Protein AF-A0A7S1NEH6-F1 (afdb_monomer)

Sequence (126 aa):
DVRLYMAVGVQPTPDLEASAAAFAGVLKELSGAFSLSSRQVSIFYDTAGYTKAFNRGNHLFFNLRFYHEAQRDRPRQEVLASWYMTMCHELAHNKWQGHDSGHERELQALAVHFMPRLQELLERDL

Solvent-accessible surface area (backbone atoms only — not comparable to full-atom values): 7069 Å² total; per-residue (Å²): 112,61,47,80,43,67,39,90,96,57,77,80,50,74,68,53,49,52,43,48,55,54,50,47,49,55,53,43,56,49,24,55,48,70,73,44,60,46,73,41,37,31,37,31,37,56,97,69,86,83,75,57,58,49,58,59,92,81,28,38,37,38,30,44,46,60,38,61,77,74,33,70,89,46,60,68,58,59,44,51,54,57,50,49,54,52,50,25,50,35,55,21,45,72,79,27,85,58,97,43,76,66,20,55,51,42,20,51,50,46,50,60,70,39,38,67,43,49,50,59,60,59,56,56,92,112

Radius of gyration: 14.33 Å; Cα contacts (8 Å, |Δi|>4): 150; chains: 1; bounding box: 33×36×31 Å

Secondary structure (DSSP, 8-state):
--EEEEPTTPPPPHHHHHHHHHHHHHHHHHHHHTT--GGGEEEEE-SSSS-SEEESSS-EEEEHHHHHHHTTTS-HHHHHHHHHHHHHHHHHTTT-SSSSHHHHHHHHHHHHHTHHHHHHHHHTT-

Foldseek 3Di:
DAAEAEDPPDDDDPLLVVLQVVVLVLVCLLCVLVVHDSQLEYEYEDPDDDDQWAEDPSRIYGYSCCCSPPNVPPPPLVNNVVVNLVVLLRNLCVPDVDPDPSSVVSSVVSCVVSVVSSVVVSPPPD

Structure (mmCIF, N/CA/C/O backbone):
data_AF-A0A7S1NEH6-F1
#
_entry.id   AF-A0A7S1NEH6-F1
#
loop_
_atom_site.group_PDB
_atom_site.id
_atom_site.type_symbol
_atom_site.label_atom_id
_atom_site.label_alt_id
_atom_site.label_comp_id
_atom_site.label_asym_id
_atom_site.label_entity_id
_atom_site.label_seq_id
_atom_site.pdbx_PDB_ins_code
_atom_site.Cartn_x
_atom_site.Cartn_y
_atom_site.Cartn_z
_atom_site.occupancy
_atom_site.B_iso_or_equiv
_atom_site.auth_seq_id
_atom_site.auth_comp_id
_atom_site.auth_asym_id
_atom_site.auth_atom_id
_atom_site.pdbx_PDB_model_num
ATOM 1 N N . ASP A 1 1 ? -14.012 6.103 -5.785 1.00 82.31 1 ASP A N 1
ATOM 2 C CA . ASP A 1 1 ? -13.842 5.798 -4.356 1.00 82.31 1 ASP A CA 1
ATOM 3 C C . ASP A 1 1 ? -13.267 4.418 -4.151 1.00 82.31 1 ASP A C 1
ATOM 5 O O . ASP A 1 1 ? -13.632 3.501 -4.883 1.00 82.31 1 ASP A O 1
ATOM 9 N N . VAL A 1 2 ? -12.353 4.315 -3.186 1.00 93.00 2 VAL A N 1
ATOM 10 C CA . VAL A 1 2 ? -11.759 3.056 -2.721 1.00 93.00 2 VAL A CA 1
ATOM 11 C C . VAL A 1 2 ? -12.828 2.325 -1.913 1.00 93.00 2 VAL A C 1
ATOM 13 O O . VAL A 1 2 ? -13.384 2.900 -0.980 1.00 93.00 2 VAL A O 1
ATOM 16 N N . ARG A 1 3 ? -13.157 1.088 -2.290 1.00 96.25 3 ARG A N 1
ATOM 17 C CA . ARG A 1 3 ? -14.186 0.292 -1.599 1.00 96.25 3 ARG A CA 1
ATOM 18 C C . ARG A 1 3 ? -13.598 -0.401 -0.373 1.00 96.25 3 ARG A C 1
ATOM 20 O O . ARG A 1 3 ? -12.455 -0.840 -0.441 1.00 96.25 3 ARG A O 1
ATOM 27 N N . LEU A 1 4 ? -14.387 -0.535 0.693 1.00 96.69 4 LEU A N 1
ATOM 28 C CA . LEU A 1 4 ? -14.054 -1.298 1.899 1.00 96.69 4 LEU A CA 1
ATOM 29 C C . LEU A 1 4 ? -14.887 -2.587 1.950 1.00 96.69 4 LEU A C 1
ATOM 31 O O . LEU A 1 4 ? -16.108 -2.534 1.819 1.00 96.69 4 LEU A O 1
ATOM 35 N N . TYR A 1 5 ? -14.230 -3.725 2.168 1.00 96.94 5 TYR A N 1
ATOM 36 C CA . TYR A 1 5 ? -14.858 -5.030 2.374 1.00 96.94 5 TYR A CA 1
ATOM 37 C C . TYR A 1 5 ? -14.533 -5.550 3.777 1.00 96.94 5 TYR A C 1
ATOM 39 O O . TYR A 1 5 ? -13.366 -5.700 4.124 1.00 96.94 5 TYR A O 1
ATOM 47 N N . MET A 1 6 ? -15.553 -5.842 4.579 1.00 96.62 6 MET A N 1
ATOM 48 C CA . MET A 1 6 ? -15.383 -6.372 5.935 1.00 96.62 6 MET A CA 1
ATOM 49 C C . MET A 1 6 ? -15.473 -7.898 5.943 1.00 96.62 6 MET A C 1
ATOM 51 O O . MET A 1 6 ? -16.246 -8.480 5.177 1.00 96.62 6 MET A O 1
ATOM 55 N N . ALA A 1 7 ? -14.727 -8.544 6.840 1.00 93.38 7 ALA A N 1
ATOM 56 C CA . ALA A 1 7 ? -14.941 -9.947 7.168 1.00 93.38 7 ALA A CA 1
ATOM 57 C C . ALA A 1 7 ? -16.396 -10.193 7.605 1.00 93.38 7 ALA A C 1
ATOM 59 O O . ALA A 1 7 ? -17.044 -9.341 8.220 1.00 93.38 7 ALA A O 1
ATOM 60 N N . VAL A 1 8 ? -16.919 -11.376 7.279 1.00 92.12 8 VAL A N 1
ATOM 61 C CA . VAL A 1 8 ? -18.315 -11.737 7.558 1.00 92.12 8 VAL A CA 1
ATOM 62 C C . VAL A 1 8 ? -18.596 -11.640 9.058 1.00 92.12 8 VAL A C 1
ATOM 64 O O . VAL A 1 8 ? -17.852 -12.176 9.874 1.00 92.12 8 VAL A O 1
ATOM 67 N N . GLY A 1 9 ? -19.685 -10.957 9.415 1.00 92.50 9 GLY A N 1
ATOM 68 C CA . GLY A 1 9 ? -20.102 -10.782 10.808 1.00 92.50 9 GLY A CA 1
ATOM 69 C C . GLY A 1 9 ? -19.317 -9.723 11.587 1.00 92.50 9 GLY A C 1
ATOM 70 O O . GLY A 1 9 ? -19.655 -9.465 12.739 1.00 92.50 9 GLY A O 1
ATOM 71 N N . VAL A 1 10 ? -18.320 -9.073 10.979 1.00 92.88 10 VAL A N 1
ATOM 72 C CA . VAL A 1 10 ? -17.565 -7.985 11.609 1.00 92.88 10 VAL A CA 1
ATOM 73 C C . VAL A 1 10 ? -18.185 -6.645 11.238 1.00 92.88 10 VAL A C 1
ATOM 75 O O . VAL A 1 10 ? -18.307 -6.30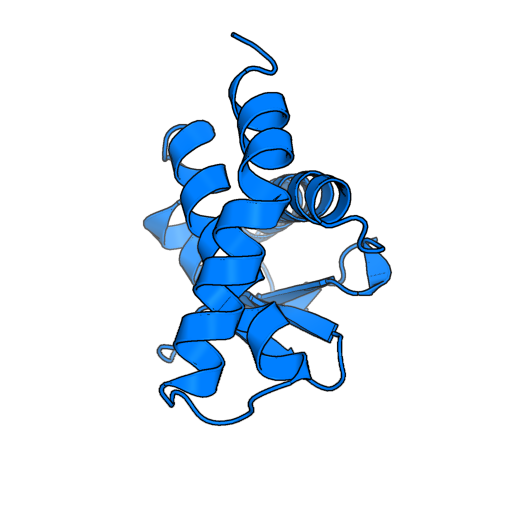6 10.062 1.00 92.88 10 VAL A O 1
ATOM 78 N N . GLN A 1 11 ? -18.545 -5.867 12.256 1.00 92.19 11 GLN A N 1
ATOM 79 C CA . GLN A 1 11 ? -18.924 -4.466 12.100 1.00 92.19 11 GLN A CA 1
ATOM 80 C C . GLN A 1 11 ? -17.719 -3.584 12.442 1.00 92.19 11 GLN A C 1
ATOM 82 O O . GLN A 1 11 ? -17.050 -3.853 13.445 1.00 92.19 11 GLN A O 1
ATOM 87 N N . PRO A 1 12 ? -17.402 -2.563 11.629 1.00 92.69 12 PRO A N 1
ATOM 88 C CA . PRO A 1 12 ? -16.288 -1.683 11.928 1.00 92.69 12 PRO A CA 1
ATOM 89 C C . PRO A 1 12 ? -16.617 -0.806 13.142 1.00 92.69 12 PRO A C 1
ATOM 91 O O . PRO A 1 12 ? -17.722 -0.289 13.286 1.00 92.69 12 PRO A O 1
ATOM 94 N N . THR A 1 13 ? -15.644 -0.649 14.035 1.00 96.00 13 THR A N 1
ATOM 95 C CA . THR A 1 13 ? -15.711 0.357 15.099 1.00 96.00 13 THR A CA 1
ATOM 96 C C . THR A 1 13 ? -15.406 1.741 14.513 1.00 96.00 13 THR A C 1
ATOM 98 O O . THR A 1 13 ? -14.740 1.816 13.478 1.00 96.00 13 THR A O 1
ATOM 101 N N . PRO A 1 14 ? -15.781 2.846 15.183 1.00 97.12 14 PRO A N 1
ATOM 102 C CA . PRO A 1 14 ? -15.440 4.192 14.709 1.00 97.12 14 PRO A CA 1
ATOM 103 C C . PRO A 1 14 ? -13.932 4.408 14.482 1.00 97.12 14 PRO A C 1
ATOM 105 O O . PRO A 1 14 ? -13.530 5.076 13.533 1.00 97.12 14 PRO A O 1
ATOM 108 N N . ASP A 1 15 ? -13.083 3.802 15.317 1.00 96.56 15 ASP A N 1
ATOM 109 C CA . ASP A 1 15 ? -11.620 3.854 15.172 1.00 96.56 15 ASP A CA 1
ATOM 110 C C . ASP A 1 15 ? -11.132 3.112 13.911 1.00 96.56 15 ASP A C 1
ATOM 112 O O . ASP A 1 15 ? -10.261 3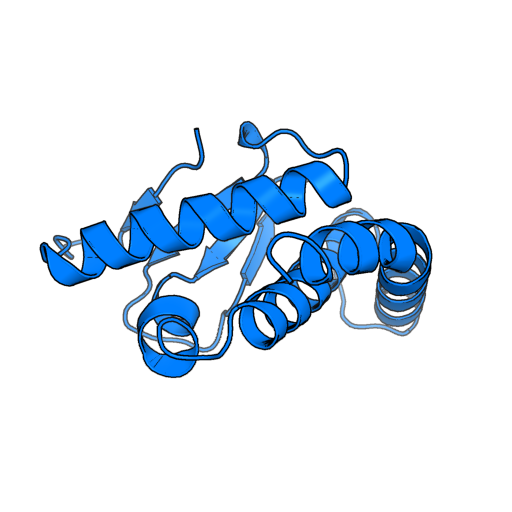.583 13.170 1.00 96.56 15 ASP A O 1
ATOM 116 N N . LEU A 1 16 ? -11.750 1.966 13.607 1.00 96.19 16 LEU A N 1
ATOM 117 C CA . LEU A 1 16 ? -11.456 1.214 12.393 1.00 96.19 16 LEU A CA 1
ATOM 118 C C . LEU A 1 16 ? -11.960 1.944 11.138 1.00 96.19 16 LEU A C 1
ATOM 120 O O . LEU A 1 16 ? -11.270 1.936 10.120 1.00 96.19 16 LEU A O 1
ATOM 124 N N . GLU A 1 17 ? -13.112 2.619 11.205 1.00 96.94 17 GLU A N 1
ATOM 125 C CA . GLU A 1 17 ? -13.6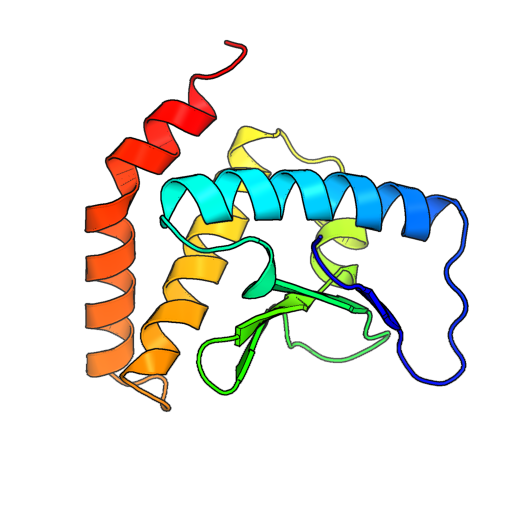24 3.471 10.121 1.00 96.94 17 GLU A CA 1
ATOM 126 C C . GLU A 1 17 ? -12.696 4.659 9.844 1.00 96.94 17 GLU A C 1
ATOM 128 O O . GLU A 1 17 ? -12.348 4.915 8.688 1.00 96.94 17 GLU A O 1
ATOM 133 N N . ALA A 1 18 ? -12.228 5.344 10.893 1.00 97.12 18 ALA A N 1
ATOM 134 C CA . ALA A 1 18 ? -11.252 6.424 10.768 1.00 97.12 18 ALA A CA 1
ATOM 135 C C . ALA A 1 18 ? -9.945 5.924 10.133 1.00 97.12 18 ALA A C 1
ATOM 137 O O . ALA A 1 18 ? -9.407 6.544 9.211 1.00 97.12 18 ALA A O 1
ATOM 138 N N . SER A 1 19 ? -9.480 4.747 10.557 1.00 97.75 19 SER A N 1
ATOM 139 C CA . SER A 1 19 ? -8.309 4.097 9.968 1.00 97.75 19 SER A CA 1
ATOM 140 C C . SER A 1 19 ? -8.523 3.730 8.500 1.00 97.75 19 SER A C 1
ATOM 142 O O . SER A 1 19 ? -7.621 3.926 7.687 1.00 97.75 19 SER A O 1
ATOM 144 N N . ALA A 1 20 ? -9.710 3.243 8.131 1.00 98.00 20 ALA A N 1
ATOM 145 C CA . ALA A 1 20 ? -10.050 2.938 6.745 1.00 98.00 20 ALA A CA 1
ATOM 146 C C . ALA A 1 20 ? -10.049 4.196 5.867 1.00 98.00 20 ALA A C 1
ATOM 148 O O . ALA A 1 20 ? -9.534 4.161 4.749 1.00 98.00 20 ALA A O 1
ATOM 149 N N . ALA A 1 21 ? -10.580 5.312 6.373 1.00 97.88 21 ALA A N 1
ATOM 150 C CA . ALA A 1 21 ? -10.583 6.588 5.667 1.00 97.88 21 ALA A CA 1
ATOM 151 C C . ALA A 1 21 ? -9.158 7.123 5.446 1.00 97.88 21 ALA A C 1
ATOM 153 O O . ALA A 1 21 ? -8.813 7.496 4.321 1.00 97.88 21 ALA A O 1
ATOM 154 N N . ALA A 1 22 ? -8.314 7.093 6.483 1.00 97.88 22 ALA A N 1
ATOM 155 C CA . ALA A 1 22 ? -6.908 7.483 6.381 1.00 97.88 22 ALA A CA 1
ATOM 156 C C . ALA A 1 22 ? -6.147 6.588 5.391 1.00 97.88 22 ALA A C 1
ATOM 158 O O . ALA A 1 22 ? -5.458 7.081 4.495 1.00 97.88 22 ALA A O 1
ATOM 159 N N . PHE A 1 23 ? -6.347 5.270 5.477 1.00 98.38 23 PHE A N 1
ATOM 160 C CA . PHE A 1 23 ? -5.693 4.327 4.577 1.00 98.38 23 PHE A CA 1
ATOM 161 C C . PHE A 1 23 ? -6.155 4.490 3.124 1.00 98.38 23 PHE A C 1
ATOM 163 O O . PHE A 1 23 ? -5.347 4.428 2.198 1.00 98.38 23 PHE A O 1
ATOM 170 N N . ALA A 1 24 ? -7.439 4.779 2.899 1.00 98.31 24 ALA A N 1
ATOM 171 C CA . ALA A 1 24 ? -7.948 5.109 1.573 1.00 98.31 24 ALA A CA 1
ATOM 172 C C . ALA A 1 24 ? -7.282 6.369 0.994 1.00 98.31 24 ALA A C 1
ATOM 174 O O . ALA A 1 24 ? -7.096 6.437 -0.220 1.00 98.31 24 ALA A O 1
ATOM 175 N N . GLY A 1 25 ? -6.907 7.343 1.832 1.00 97.25 25 GLY A N 1
ATOM 176 C CA . GLY A 1 25 ? -6.086 8.493 1.440 1.00 97.25 25 GLY A CA 1
ATOM 177 C C . GLY A 1 25 ? -4.719 8.063 0.903 1.00 97.25 25 GLY A C 1
ATOM 178 O O . GLY A 1 25 ? -4.407 8.338 -0.255 1.00 97.25 25 GLY A O 1
ATOM 179 N N . VAL A 1 26 ? -3.982 7.268 1.686 1.00 97.81 26 VAL A N 1
ATOM 180 C CA . VAL A 1 26 ? -2.673 6.707 1.296 1.00 97.81 26 VAL A CA 1
ATOM 181 C C . VAL A 1 26 ? -2.757 5.949 -0.032 1.00 97.81 26 VAL A C 1
ATOM 183 O O . VAL A 1 26 ? -1.965 6.181 -0.947 1.00 97.81 26 VAL A O 1
ATOM 186 N N . LEU A 1 27 ? -3.748 5.065 -0.182 1.00 98.38 27 LEU A N 1
ATOM 187 C CA . LEU A 1 27 ? -3.920 4.282 -1.408 1.00 98.38 27 LEU A CA 1
ATOM 188 C C . LEU A 1 27 ? -4.286 5.149 -2.617 1.00 98.38 27 LEU A C 1
ATOM 190 O O . LEU A 1 27 ? -3.889 4.812 -3.731 1.00 98.38 27 LEU A O 1
ATOM 194 N N . LYS A 1 28 ? -5.023 6.253 -2.436 1.00 97.69 28 LYS A N 1
ATOM 195 C CA . LYS A 1 28 ? -5.334 7.199 -3.521 1.00 97.69 28 LYS A CA 1
ATOM 196 C C . LYS A 1 28 ? -4.085 7.940 -3.992 1.00 97.69 28 LYS A C 1
ATOM 198 O O . LYS A 1 28 ? -3.891 8.050 -5.200 1.00 97.69 28 LYS A O 1
ATOM 203 N N . GLU A 1 29 ? -3.248 8.409 -3.068 1.00 96.81 29 GLU A N 1
ATOM 204 C CA . GLU A 1 29 ? -1.981 9.070 -3.402 1.00 96.81 29 GLU A CA 1
ATOM 205 C C . GLU A 1 29 ? -1.064 8.131 -4.189 1.00 96.81 29 GLU A C 1
ATOM 207 O O . GLU A 1 29 ? -0.619 8.473 -5.286 1.00 96.81 29 GLU A O 1
ATOM 212 N N . LEU A 1 30 ? -0.873 6.907 -3.685 1.00 97.75 30 LEU A N 1
ATOM 213 C CA . LEU A 1 30 ? -0.085 5.892 -4.377 1.00 97.75 30 LEU A CA 1
ATOM 214 C C . LEU A 1 30 ? -0.703 5.521 -5.729 1.00 97.75 30 LEU A C 1
ATOM 216 O O . LEU A 1 30 ? 0.007 5.501 -6.725 1.00 97.75 30 LEU A O 1
ATOM 220 N N . SER A 1 31 ? -2.022 5.319 -5.818 1.00 97.56 31 SER A N 1
ATOM 221 C CA . SER A 1 31 ? -2.681 5.050 -7.108 1.00 97.56 31 SER A CA 1
ATOM 222 C C . SER A 1 31 ? -2.366 6.134 -8.142 1.00 97.56 31 SER A C 1
ATOM 224 O O . SER A 1 31 ? -2.101 5.811 -9.296 1.00 97.56 31 SER A O 1
ATOM 226 N N . GLY A 1 32 ? -2.320 7.405 -7.725 1.00 96.69 32 GLY A N 1
ATOM 227 C CA . GLY A 1 32 ? -1.882 8.513 -8.573 1.00 96.69 32 GLY A CA 1
ATOM 228 C C . 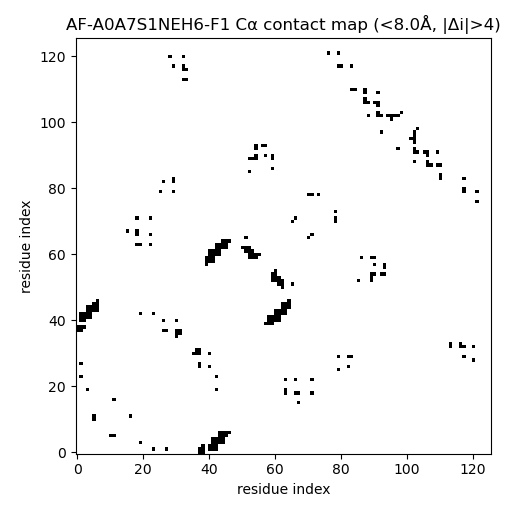GLY A 1 32 ? -0.443 8.356 -9.072 1.00 96.69 32 GLY A C 1
ATOM 229 O O . GLY A 1 32 ? -0.201 8.514 -10.267 1.00 96.69 32 GLY A O 1
ATOM 230 N N . ALA A 1 33 ? 0.495 7.975 -8.198 1.00 96.75 33 ALA A N 1
ATOM 231 C CA . ALA A 1 33 ? 1.889 7.715 -8.575 1.00 96.75 33 ALA A CA 1
ATOM 232 C C . ALA A 1 33 ? 2.028 6.583 -9.609 1.00 96.75 33 ALA A C 1
ATOM 234 O O . ALA A 1 33 ? 2.832 6.694 -10.533 1.00 96.75 33 ALA A O 1
ATOM 235 N N . PHE A 1 34 ? 1.204 5.536 -9.505 1.00 97.31 34 PHE A N 1
ATOM 236 C CA . PHE A 1 34 ? 1.177 4.413 -10.451 1.00 97.31 34 PHE A CA 1
ATOM 237 C C . PHE A 1 34 ? 0.283 4.650 -11.682 1.00 97.31 34 PHE A C 1
ATOM 239 O O . PHE A 1 34 ? 0.122 3.749 -12.503 1.00 97.31 34 PHE A O 1
ATOM 246 N N . SER A 1 35 ? -0.313 5.841 -11.834 1.00 94.94 35 SER A N 1
ATOM 247 C CA . SER A 1 35 ? -1.298 6.140 -12.891 1.00 94.94 35 SER A CA 1
ATOM 248 C C . SER A 1 35 ? -2.493 5.169 -12.920 1.00 94.94 35 SER A C 1
ATOM 250 O O . SER A 1 35 ? -3.077 4.903 -13.971 1.00 94.94 35 SER A O 1
ATOM 252 N N . LEU A 1 36 ? -2.871 4.637 -11.756 1.00 95.00 36 LEU A N 1
ATOM 253 C CA . LEU A 1 36 ? -4.023 3.760 -11.574 1.00 95.00 36 LEU A CA 1
ATOM 254 C C . LEU A 1 36 ? -5.273 4.569 -11.234 1.00 95.00 36 LEU A C 1
ATOM 256 O O . LEU A 1 36 ? -5.236 5.570 -10.515 1.00 95.00 36 LEU A O 1
ATOM 260 N N . SER A 1 37 ? -6.429 4.077 -11.675 1.00 93.44 37 SER A N 1
ATOM 261 C CA . SER A 1 37 ? -7.697 4.583 -11.161 1.00 93.44 37 SER A CA 1
ATOM 262 C C . SER A 1 37 ? -7.875 4.153 -9.706 1.00 93.44 37 SER A C 1
ATOM 264 O O . SER A 1 37 ? -7.724 2.977 -9.382 1.00 93.44 37 SER A O 1
ATOM 266 N N . SER A 1 38 ? -8.356 5.055 -8.842 1.00 86.88 38 SER A N 1
ATOM 267 C CA . SER A 1 38 ? -8.769 4.695 -7.471 1.00 86.88 38 SER A CA 1
ATOM 268 C C . SER A 1 38 ? -9.860 3.613 -7.417 1.00 86.88 38 SER A C 1
ATOM 270 O O . SER A 1 38 ? -10.120 3.049 -6.360 1.00 86.88 38 SER A O 1
ATOM 272 N N . ARG A 1 39 ? -10.518 3.317 -8.548 1.00 91.25 39 ARG A N 1
ATOM 273 C CA . ARG A 1 39 ? -11.490 2.223 -8.679 1.00 91.25 39 ARG A CA 1
ATOM 274 C C . ARG A 1 39 ? -10.841 0.845 -8.825 1.00 91.25 39 ARG A C 1
ATOM 276 O O . ARG A 1 39 ? -11.549 -0.134 -8.644 1.00 91.25 39 ARG A O 1
ATOM 283 N N . GLN A 1 40 ? -9.550 0.773 -9.150 1.00 95.62 40 GLN A N 1
ATOM 284 C CA . GLN A 1 40 ? -8.776 -0.472 -9.276 1.00 95.62 40 GLN A CA 1
ATOM 285 C C . GLN A 1 40 ? -8.141 -0.909 -7.953 1.00 95.62 40 GLN A C 1
ATOM 287 O O . GLN A 1 40 ? -7.447 -1.921 -7.903 1.00 95.62 40 GLN A O 1
ATOM 292 N N . VAL A 1 41 ? -8.353 -0.137 -6.889 1.00 97.88 41 VAL A N 1
ATOM 293 C CA . VAL A 1 41 ? -7.857 -0.432 -5.550 1.00 97.88 41 VAL A CA 1
ATOM 294 C C . VAL A 1 41 ? -9.023 -0.547 -4.579 1.00 97.88 41 VAL A C 1
ATOM 296 O O . VAL A 1 41 ? -10.056 0.124 -4.687 1.00 97.88 41 VAL A O 1
ATOM 299 N N . SER A 1 42 ? -8.897 -1.448 -3.622 1.00 98.44 42 SER A N 1
ATOM 300 C CA . SER A 1 42 ? -9.869 -1.643 -2.555 1.00 98.44 42 SER A CA 1
ATOM 301 C C . SER A 1 42 ? -9.176 -2.032 -1.264 1.00 98.44 42 SER A C 1
ATOM 303 O O . SER A 1 42 ? -8.061 -2.543 -1.258 1.00 98.44 42 SER A O 1
ATOM 305 N N . ILE A 1 43 ? -9.862 -1.776 -0.165 1.00 98.56 43 ILE A N 1
ATOM 306 C CA . ILE A 1 43 ? -9.464 -2.173 1.170 1.00 98.56 43 ILE A CA 1
ATOM 307 C C . ILE A 1 43 ? -10.309 -3.380 1.554 1.00 98.56 43 ILE A C 1
ATOM 309 O O . ILE A 1 43 ? -11.513 -3.409 1.301 1.00 98.56 43 ILE A O 1
ATOM 313 N N . PHE A 1 44 ? -9.693 -4.365 2.186 1.00 98.19 44 PHE A N 1
ATOM 314 C CA . PHE A 1 44 ? -10.421 -5.407 2.895 1.00 98.19 44 PHE A CA 1
ATOM 315 C C . PHE A 1 44 ? -9.952 -5.470 4.344 1.00 98.19 44 PHE A C 1
ATOM 317 O O . PHE A 1 44 ? -8.835 -5.067 4.651 1.00 98.19 44 PHE A O 1
ATOM 324 N N . TYR A 1 45 ? -10.796 -5.961 5.237 1.00 97.69 45 TYR A N 1
ATOM 325 C CA . TYR A 1 45 ? -10.435 -6.233 6.619 1.00 97.69 45 TYR A CA 1
ATOM 326 C C . TYR A 1 45 ? -10.666 -7.710 6.910 1.00 97.69 45 TYR A C 1
ATOM 328 O O . TYR A 1 45 ? -11.799 -8.185 6.848 1.00 97.69 45 TYR A O 1
ATOM 336 N N . ASP A 1 46 ? -9.584 -8.415 7.225 1.00 94.00 46 ASP A N 1
ATOM 337 C CA . ASP A 1 46 ? -9.608 -9.787 7.725 1.00 94.00 46 ASP A CA 1
ATOM 338 C C . ASP A 1 46 ? -9.105 -9.795 9.173 1.00 94.00 46 ASP A C 1
ATOM 340 O O . ASP A 1 46 ? -8.102 -9.150 9.490 1.00 94.00 46 ASP A O 1
ATOM 344 N N . THR A 1 47 ? -9.797 -10.524 10.046 1.00 91.25 47 THR A N 1
ATOM 345 C CA . THR A 1 47 ? -9.459 -10.656 11.468 1.00 91.25 47 THR A CA 1
ATOM 346 C C . THR A 1 47 ? -8.312 -11.633 11.714 1.00 91.25 47 THR A C 1
ATOM 348 O O . THR A 1 47 ? -7.743 -11.634 12.803 1.00 91.25 47 THR A O 1
ATOM 351 N N . ALA A 1 48 ? -7.947 -12.449 10.722 1.00 87.31 48 ALA A N 1
ATOM 352 C CA . ALA A 1 48 ? -6.882 -13.439 10.830 1.00 87.31 48 ALA A CA 1
ATOM 353 C C . ALA A 1 48 ? -5.986 -13.462 9.574 1.00 87.31 48 ALA A C 1
ATOM 355 O O . ALA A 1 48 ? -6.069 -12.595 8.704 1.00 87.31 48 ALA A O 1
ATOM 356 N N . GLY A 1 49 ? -5.045 -14.409 9.523 1.00 89.94 49 GLY A N 1
ATOM 357 C CA . GLY A 1 49 ? -4.216 -14.681 8.345 1.00 89.94 49 GLY A CA 1
ATOM 358 C C . GLY A 1 49 ? -2.979 -13.792 8.164 1.00 89.94 49 GLY A C 1
ATOM 359 O O . GLY A 1 49 ? -2.683 -12.893 8.953 1.00 89.94 49 GLY A O 1
ATOM 360 N N . TYR A 1 50 ? -2.236 -14.068 7.090 1.00 93.12 50 TYR A N 1
ATOM 361 C CA . TYR A 1 50 ? -0.969 -13.398 6.758 1.00 93.12 50 TYR A CA 1
ATOM 362 C C . TYR A 1 50 ? -1.049 -12.539 5.489 1.00 93.12 50 TYR A C 1
ATOM 364 O O . TYR A 1 50 ? -0.073 -11.892 5.114 1.00 93.12 50 TYR A O 1
ATOM 372 N N . THR A 1 51 ? -2.208 -12.507 4.829 1.00 96.75 51 THR A N 1
ATOM 373 C CA . THR A 1 51 ? -2.397 -11.785 3.569 1.00 96.75 51 THR A CA 1
ATOM 374 C C . THR A 1 51 ? -2.414 -10.278 3.813 1.00 96.75 51 THR A C 1
ATOM 376 O O . THR A 1 51 ? -3.412 -9.721 4.279 1.00 96.75 51 THR A O 1
ATOM 379 N N . LYS A 1 52 ? -1.303 -9.612 3.483 1.00 97.19 52 LYS A N 1
ATOM 380 C CA . LYS A 1 52 ? -1.172 -8.148 3.552 1.00 97.19 52 LYS A CA 1
ATOM 381 C C . LYS A 1 52 ? -1.898 -7.455 2.397 1.00 97.19 52 LYS A C 1
ATOM 383 O O . LYS A 1 52 ? -2.516 -6.410 2.595 1.00 97.19 52 LYS A O 1
ATOM 388 N N . ALA A 1 53 ? -1.826 -8.036 1.208 1.00 98.44 53 ALA A N 1
ATOM 389 C CA . ALA A 1 53 ? -2.508 -7.579 0.010 1.00 98.44 53 ALA A CA 1
ATOM 390 C C . ALA A 1 53 ? -2.656 -8.749 -0.973 1.00 98.44 53 ALA A C 1
ATOM 392 O O . ALA A 1 53 ? -2.097 -9.822 -0.743 1.00 98.44 53 ALA A O 1
ATOM 393 N N . PHE A 1 54 ? -3.464 -8.561 -2.012 1.00 98.25 54 PHE A N 1
ATOM 394 C CA . PHE A 1 54 ? -3.520 -9.465 -3.155 1.00 98.25 54 PHE A CA 1
ATOM 395 C C . PHE A 1 54 ? -4.012 -8.728 -4.407 1.00 98.25 54 PHE A C 1
ATOM 397 O O . PHE A 1 54 ? -4.731 -7.725 -4.321 1.00 98.25 54 PHE A O 1
ATOM 404 N N . ASN A 1 55 ? -3.703 -9.276 -5.577 1.00 98.12 55 ASN A N 1
ATOM 405 C CA . ASN A 1 55 ? -4.257 -8.858 -6.859 1.00 98.12 55 ASN A CA 1
ATOM 406 C C . ASN A 1 55 ? -5.208 -9.918 -7.419 1.00 98.12 55 ASN A C 1
ATOM 408 O O . ASN A 1 55 ? -4.877 -11.102 -7.492 1.00 98.12 55 ASN A O 1
ATOM 412 N N . ARG A 1 56 ? -6.393 -9.492 -7.860 1.00 96.62 56 ARG A N 1
ATOM 413 C CA . ARG A 1 56 ? -7.347 -10.349 -8.560 1.00 96.62 56 ARG A CA 1
ATOM 414 C C . ARG A 1 56 ? -7.886 -9.644 -9.797 1.00 96.62 56 ARG A C 1
ATOM 416 O O . ARG A 1 56 ? -8.733 -8.765 -9.693 1.00 96.62 56 ARG A O 1
ATOM 423 N N . GLY A 1 57 ? -7.441 -10.081 -10.974 1.00 93.31 57 GLY A N 1
ATOM 424 C CA . GLY A 1 57 ? -7.955 -9.582 -12.253 1.00 93.31 57 GLY A CA 1
ATOM 425 C C . GLY A 1 57 ? -7.649 -8.102 -12.495 1.00 93.31 57 GLY A C 1
ATOM 426 O O . GLY A 1 57 ? -8.543 -7.360 -12.892 1.00 93.31 57 GLY A O 1
ATOM 427 N N . ASN A 1 58 ? -6.404 -7.677 -12.250 1.00 92.38 58 ASN A N 1
ATOM 428 C CA . ASN A 1 58 ? -5.953 -6.280 -12.324 1.00 92.38 58 ASN A CA 1
ATOM 429 C C . ASN A 1 58 ? -6.637 -5.342 -11.308 1.00 92.38 58 ASN A C 1
ATOM 431 O O . ASN A 1 58 ? -6.693 -4.126 -11.519 1.00 92.38 58 ASN A O 1
ATOM 435 N N . HIS A 1 59 ? -7.160 -5.900 -10.214 1.00 97.31 59 HIS A N 1
ATOM 436 C CA . HIS A 1 59 ? -7.750 -5.160 -9.103 1.00 97.31 59 HIS A CA 1
ATOM 437 C C . HIS A 1 59 ? -7.003 -5.505 -7.819 1.00 97.31 59 HIS A C 1
ATOM 439 O O . HIS A 1 59 ? -6.901 -6.676 -7.450 1.00 97.31 59 HIS A O 1
ATOM 445 N N . LEU A 1 60 ? -6.482 -4.486 -7.143 1.00 98.50 60 LEU A N 1
ATOM 446 C CA . LEU A 1 60 ? -5.635 -4.640 -5.965 1.00 98.50 60 LEU A CA 1
ATOM 447 C C . LEU A 1 60 ? -6.463 -4.497 -4.691 1.00 98.50 60 LEU A C 1
ATOM 449 O O . LEU A 1 60 ? -7.291 -3.592 -4.561 1.00 98.50 60 LEU A O 1
ATOM 453 N N . PHE A 1 61 ? -6.208 -5.373 -3.733 1.00 98.62 61 PHE A N 1
ATOM 454 C CA . PHE A 1 61 ? -6.867 -5.395 -2.439 1.00 98.62 61 PHE A CA 1
ATOM 455 C C . PHE A 1 61 ? -5.814 -5.293 -1.342 1.00 98.62 61 PHE A C 1
ATOM 457 O O . PHE A 1 61 ? -4.878 -6.085 -1.314 1.00 98.62 61 PHE A O 1
ATOM 464 N N . PHE A 1 62 ? -5.976 -4.343 -0.425 1.00 98.62 62 PHE A N 1
ATOM 465 C CA . PHE A 1 62 ? -5.029 -4.094 0.662 1.00 98.62 62 PHE A CA 1
ATOM 466 C C . PHE A 1 62 ? -5.693 -4.304 2.019 1.00 98.62 62 PHE A C 1
ATOM 468 O O . PHE A 1 62 ? -6.812 -3.844 2.250 1.00 98.62 62 PHE A O 1
ATOM 475 N N . ASN A 1 63 ? -5.005 -4.999 2.920 1.00 98.44 63 ASN A N 1
ATOM 476 C CA . ASN A 1 63 ? -5.570 -5.377 4.205 1.00 98.44 63 ASN A CA 1
ATOM 477 C C . ASN A 1 63 ? -5.467 -4.230 5.219 1.00 98.44 63 ASN A C 1
ATOM 479 O O . ASN A 1 63 ? -4.371 -3.852 5.644 1.00 98.44 63 ASN A O 1
ATOM 483 N N . LEU A 1 64 ? -6.618 -3.720 5.655 1.00 98.44 64 LEU A N 1
ATOM 484 C CA . LEU A 1 64 ? -6.731 -2.666 6.656 1.00 98.44 64 LEU A CA 1
ATOM 485 C C . LEU A 1 64 ? -6.090 -3.059 7.985 1.00 98.44 64 LEU A C 1
ATOM 487 O O . LEU A 1 64 ? -5.546 -2.188 8.651 1.00 98.44 64 LEU A O 1
ATOM 491 N N . ARG A 1 65 ? -6.108 -4.343 8.366 1.00 97.62 65 ARG A N 1
ATOM 492 C CA . ARG A 1 65 ? -5.551 -4.793 9.648 1.00 97.62 65 ARG A CA 1
ATOM 493 C C . ARG A 1 65 ? -4.067 -4.449 9.773 1.00 97.62 65 ARG A C 1
ATOM 495 O O . ARG A 1 65 ? -3.651 -3.877 10.773 1.00 97.62 65 ARG A O 1
ATOM 502 N N . PHE A 1 66 ? -3.286 -4.694 8.721 1.00 97.88 66 PHE A N 1
ATOM 503 C CA . PHE A 1 66 ? -1.856 -4.371 8.704 1.00 97.88 66 PHE A CA 1
ATOM 504 C C . PHE A 1 66 ? -1.592 -2.865 8.759 1.00 97.88 66 PHE A C 1
ATOM 506 O O . PHE A 1 66 ? -0.600 -2.436 9.345 1.00 97.88 66 PHE A O 1
ATOM 513 N N . TYR A 1 67 ? -2.473 -2.055 8.167 1.00 98.19 67 TYR A N 1
ATOM 514 C CA . TYR A 1 67 ? -2.386 -0.608 8.316 1.00 98.19 67 TYR A CA 1
ATOM 515 C C . TYR A 1 67 ? -2.709 -0.191 9.755 1.00 98.19 67 TYR A C 1
ATOM 517 O O . TYR A 1 67 ? -1.895 0.443 10.421 1.00 98.19 67 TYR A O 1
ATOM 525 N N . HIS A 1 68 ? -3.877 -0.604 10.241 1.00 97.25 68 HIS A N 1
ATOM 526 C CA . HIS A 1 68 ? -4.448 -0.210 11.520 1.00 97.25 68 HIS A CA 1
ATOM 527 C C . HIS A 1 68 ? -3.595 -0.629 12.723 1.00 97.25 68 HIS A C 1
ATOM 529 O O . HIS A 1 68 ? -3.445 0.149 13.658 1.00 97.25 68 HIS A O 1
ATOM 535 N N . GLU A 1 69 ? -3.025 -1.832 12.708 1.00 95.25 69 GLU A N 1
ATOM 536 C CA . GLU A 1 69 ? -2.286 -2.370 13.856 1.00 95.25 69 GLU A CA 1
ATOM 537 C C . GLU A 1 69 ? -0.805 -1.970 13.857 1.00 95.25 69 GLU A C 1
ATOM 539 O O . GLU A 1 69 ? -0.204 -1.867 14.923 1.00 95.25 69 GLU A O 1
ATOM 544 N N . ALA A 1 70 ? -0.193 -1.762 12.682 1.00 92.12 70 ALA A N 1
ATOM 545 C CA . ALA A 1 70 ? 1.268 -1.668 12.576 1.00 92.12 70 ALA A CA 1
ATOM 546 C C . ALA A 1 70 ? 1.809 -0.424 11.853 1.00 92.12 70 ALA A C 1
ATOM 548 O O . ALA A 1 70 ? 3.008 -0.143 11.961 1.00 92.12 70 ALA A O 1
ATOM 549 N N . GLN A 1 71 ? 0.984 0.300 11.090 1.00 93.75 71 GLN A N 1
ATOM 550 C CA . GLN A 1 71 ? 1.454 1.397 10.230 1.00 93.75 71 GLN A CA 1
ATOM 551 C C . GLN A 1 71 ? 0.761 2.736 10.484 1.00 93.75 71 GLN A C 1
ATOM 553 O O . GLN A 1 71 ? 1.363 3.759 10.186 1.00 93.75 71 GLN A O 1
ATOM 558 N N . ARG A 1 72 ? -0.454 2.767 11.044 1.00 93.06 72 ARG A N 1
ATOM 559 C CA . ARG A 1 72 ? -1.244 4.005 11.181 1.00 93.06 72 ARG A CA 1
ATOM 560 C C . ARG A 1 72 ? -0.519 5.125 11.943 1.00 93.06 72 ARG A C 1
ATOM 562 O O . ARG A 1 72 ? -0.695 6.287 11.607 1.00 93.06 72 ARG A O 1
ATOM 569 N N . ASP A 1 73 ? 0.302 4.754 12.927 1.00 94.94 73 ASP A N 1
ATOM 570 C CA . ASP A 1 73 ? 1.014 5.675 13.825 1.00 94.94 73 ASP A CA 1
ATOM 571 C C . ASP A 1 73 ? 2.492 5.849 13.419 1.00 94.94 73 ASP A C 1
ATOM 573 O O . ASP A 1 73 ? 3.290 6.436 14.152 1.00 94.94 73 ASP A O 1
ATOM 577 N N . ARG A 1 74 ? 2.895 5.300 12.264 1.00 96.62 74 ARG A N 1
ATOM 578 C CA . ARG A 1 74 ? 4.252 5.445 11.723 1.00 96.62 74 ARG A CA 1
AT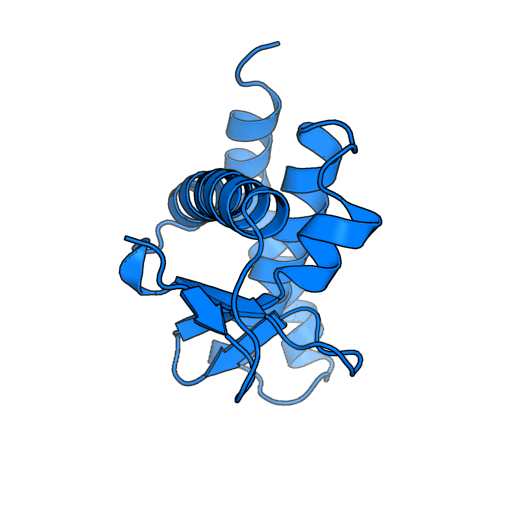OM 579 C C . ARG A 1 74 ? 4.393 6.769 10.965 1.00 96.62 74 ARG A C 1
ATOM 581 O O . ARG A 1 74 ? 3.396 7.304 10.479 1.00 96.62 74 ARG A O 1
ATOM 588 N N . PRO A 1 75 ? 5.624 7.290 10.802 1.00 96.06 75 PRO A N 1
ATOM 589 C CA . PRO A 1 75 ? 5.862 8.455 9.956 1.00 96.06 75 PRO A CA 1
ATOM 590 C C . PRO A 1 75 ? 5.289 8.256 8.547 1.00 96.06 75 PRO A C 1
ATOM 592 O O . PRO A 1 75 ? 5.464 7.193 7.948 1.00 96.06 75 PRO A O 1
ATOM 595 N N . ARG A 1 76 ? 4.641 9.290 7.994 1.00 94.56 76 ARG A N 1
ATOM 596 C CA . ARG A 1 76 ? 3.969 9.241 6.680 1.00 94.56 76 ARG A CA 1
ATOM 597 C C . ARG A 1 76 ? 4.868 8.663 5.583 1.00 94.56 76 ARG A C 1
ATOM 599 O O . ARG A 1 76 ? 4.408 7.860 4.774 1.00 94.56 76 ARG A O 1
ATOM 606 N N . GLN A 1 77 ? 6.146 9.038 5.570 1.00 95.88 77 GLN A N 1
ATOM 607 C CA . GLN A 1 77 ? 7.119 8.569 4.585 1.00 95.88 77 GLN A CA 1
ATOM 608 C C . GLN A 1 77 ? 7.333 7.049 4.652 1.00 95.88 77 GLN A C 1
ATOM 610 O O . GLN A 1 77 ? 7.388 6.391 3.614 1.00 95.88 77 GLN A O 1
ATOM 615 N N . GLU A 1 78 ? 7.402 6.481 5.860 1.00 96.75 78 GLU A N 1
ATOM 616 C CA . GLU A 1 78 ? 7.539 5.034 6.069 1.00 96.75 78 GLU A CA 1
ATOM 617 C C . GLU A 1 78 ? 6.288 4.295 5.576 1.00 96.75 78 GLU A C 1
ATOM 619 O O . GLU A 1 78 ? 6.392 3.300 4.854 1.00 96.75 78 GLU A O 1
ATOM 624 N N . VAL A 1 79 ? 5.104 4.832 5.892 1.00 97.75 79 VAL A N 1
ATOM 625 C CA . VAL A 1 79 ? 3.816 4.281 5.449 1.00 97.75 79 VAL A CA 1
ATOM 626 C C . VAL A 1 79 ? 3.731 4.261 3.922 1.00 97.75 79 VAL A C 1
ATOM 628 O O . VAL A 1 79 ? 3.417 3.222 3.336 1.00 97.75 79 VAL A O 1
ATOM 631 N N . LEU A 1 80 ? 4.049 5.379 3.261 1.00 98.00 80 LEU A N 1
ATOM 632 C CA . LEU A 1 80 ? 4.021 5.471 1.801 1.00 98.00 80 LEU A CA 1
ATOM 633 C C . LEU A 1 80 ? 5.016 4.512 1.150 1.00 98.00 80 LEU A C 1
ATOM 635 O O . LEU A 1 80 ? 4.629 3.785 0.240 1.00 98.00 80 LEU A O 1
ATOM 639 N N . ALA A 1 81 ? 6.260 4.450 1.631 1.00 98.12 81 ALA A N 1
ATOM 640 C CA . ALA A 1 81 ? 7.278 3.557 1.077 1.00 98.12 81 ALA A CA 1
ATOM 641 C C . ALA A 1 81 ? 6.906 2.067 1.241 1.00 98.12 81 ALA A C 1
ATOM 643 O O . ALA A 1 81 ? 7.044 1.274 0.306 1.00 98.12 81 ALA A O 1
ATOM 644 N N . SER A 1 82 ? 6.369 1.683 2.403 1.00 98.19 82 SER A N 1
ATOM 645 C CA . SER A 1 82 ? 5.927 0.311 2.689 1.00 98.19 82 SER A CA 1
ATOM 646 C C . SER A 1 82 ? 4.777 -0.129 1.775 1.00 98.19 82 SER A C 1
ATOM 648 O O . SER A 1 82 ? 4.806 -1.219 1.184 1.00 98.19 82 SER A O 1
ATOM 650 N N . TRP A 1 83 ? 3.761 0.722 1.612 1.00 98.50 83 TRP A N 1
ATOM 651 C CA . TRP A 1 83 ? 2.620 0.415 0.747 1.00 98.50 83 TRP A CA 1
ATOM 652 C C . TRP A 1 83 ? 2.938 0.576 -0.741 1.00 98.50 83 TRP A C 1
ATOM 654 O O . TRP A 1 83 ? 2.379 -0.168 -1.543 1.00 98.50 83 TRP A O 1
ATOM 664 N N . TYR A 1 84 ? 3.890 1.432 -1.114 1.00 98.69 84 TYR A N 1
ATOM 665 C CA . TYR A 1 84 ? 4.442 1.508 -2.468 1.00 98.69 84 TYR A CA 1
ATOM 666 C C . TYR A 1 84 ? 5.051 0.173 -2.908 1.00 98.69 84 TYR A C 1
ATOM 668 O O . TYR A 1 84 ? 4.694 -0.355 -3.963 1.00 98.69 84 TYR A O 1
ATOM 676 N N . MET A 1 85 ? 5.916 -0.417 -2.077 1.00 98.69 85 MET A N 1
ATOM 677 C CA . MET A 1 85 ? 6.521 -1.718 -2.383 1.00 98.69 85 MET A CA 1
ATOM 678 C C . MET A 1 85 ? 5.476 -2.832 -2.430 1.00 98.69 85 MET A C 1
ATOM 680 O O . MET A 1 85 ? 5.538 -3.705 -3.294 1.00 98.69 85 MET A O 1
ATOM 684 N N . THR A 1 86 ? 4.478 -2.768 -1.545 1.00 98.62 86 THR A N 1
ATOM 685 C CA . THR A 1 86 ? 3.347 -3.706 -1.569 1.00 98.62 86 THR A CA 1
ATOM 686 C C . THR A 1 86 ? 2.554 -3.560 -2.876 1.00 98.62 86 THR A C 1
ATOM 688 O O . THR A 1 86 ? 2.229 -4.555 -3.508 1.00 98.62 86 THR A O 1
ATOM 691 N N . MET A 1 87 ? 2.305 -2.339 -3.356 1.00 98.62 87 MET A N 1
ATOM 692 C CA . MET A 1 87 ? 1.617 -2.107 -4.630 1.00 98.62 87 MET A CA 1
ATOM 693 C C . MET A 1 87 ? 2.433 -2.600 -5.836 1.00 98.62 87 MET A C 1
ATOM 695 O O . MET A 1 87 ? 1.855 -3.210 -6.732 1.0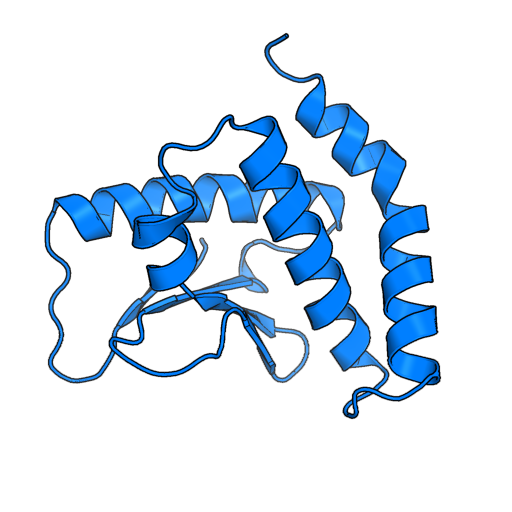0 98.62 87 MET A O 1
ATOM 699 N N . CYS A 1 88 ? 3.760 -2.418 -5.842 1.00 98.69 88 CYS A N 1
ATOM 700 C CA . CYS A 1 88 ? 4.639 -2.999 -6.867 1.00 98.69 88 CYS A CA 1
ATOM 701 C C . CYS A 1 88 ? 4.540 -4.530 -6.897 1.00 98.69 88 CYS A C 1
ATOM 703 O O . CYS A 1 88 ? 4.420 -5.115 -7.973 1.00 98.69 88 CYS A O 1
ATOM 705 N N . HIS A 1 89 ? 4.559 -5.169 -5.721 1.00 98.62 89 HIS A N 1
ATOM 706 C CA . HIS A 1 89 ? 4.403 -6.617 -5.586 1.00 98.62 89 HIS A CA 1
ATOM 707 C C . HIS A 1 89 ? 3.082 -7.092 -6.192 1.00 98.62 89 HIS A C 1
ATOM 709 O O . HIS A 1 89 ? 3.066 -8.004 -7.019 1.00 98.62 89 HIS A O 1
ATOM 715 N N . GLU A 1 90 ? 1.978 -6.445 -5.824 1.00 98.56 90 GLU A N 1
ATOM 716 C CA . GLU A 1 90 ? 0.666 -6.847 -6.319 1.00 98.56 90 GLU A CA 1
ATOM 717 C C . GLU A 1 90 ? 0.495 -6.562 -7.814 1.00 98.56 90 GLU A C 1
ATOM 719 O O . GLU A 1 90 ? -0.109 -7.356 -8.529 1.00 98.56 90 GLU A O 1
ATOM 724 N N . LEU A 1 91 ? 1.060 -5.475 -8.339 1.00 98.19 91 LEU A N 1
ATOM 725 C CA . LEU A 1 91 ? 1.035 -5.195 -9.777 1.00 98.19 91 LEU A CA 1
ATOM 726 C C . LEU A 1 91 ? 1.845 -6.208 -10.593 1.00 98.19 91 LEU A C 1
ATOM 728 O O . LEU A 1 91 ? 1.424 -6.553 -11.699 1.00 98.19 91 LEU A O 1
ATOM 732 N N . ALA A 1 92 ? 2.954 -6.731 -10.060 1.00 98.38 92 ALA A N 1
ATOM 733 C CA . ALA A 1 92 ? 3.735 -7.774 -10.726 1.00 98.38 92 ALA A CA 1
ATOM 734 C C . ALA A 1 92 ? 2.897 -9.042 -10.990 1.00 98.38 92 ALA A C 1
ATOM 736 O O . ALA A 1 92 ? 3.078 -9.709 -12.016 1.00 98.38 92 ALA A O 1
ATOM 737 N N . HIS A 1 93 ? 1.895 -9.311 -10.143 1.00 97.69 93 HIS A N 1
ATOM 738 C CA . HIS A 1 93 ? 0.944 -10.407 -10.338 1.00 97.69 93 HIS A CA 1
ATOM 739 C C . HIS A 1 93 ? 0.028 -10.267 -11.564 1.00 97.69 93 HIS A C 1
ATOM 741 O O . HIS A 1 93 ? -0.580 -11.255 -11.974 1.00 97.69 93 HIS A O 1
ATOM 747 N N . ASN A 1 94 ? -0.015 -9.104 -12.229 1.00 95.94 94 ASN A N 1
ATOM 748 C CA . ASN A 1 94 ? -0.674 -8.976 -13.537 1.00 95.94 94 ASN A CA 1
ATOM 749 C C . ASN A 1 94 ? 0.037 -9.775 -14.639 1.00 95.94 94 ASN A C 1
ATOM 751 O O . ASN A 1 94 ? -0.593 -10.146 -15.627 1.00 95.94 94 ASN A O 1
ATOM 755 N N . LYS A 1 95 ? 1.346 -10.018 -14.489 1.00 95.88 95 LYS A N 1
ATOM 756 C CA . LYS A 1 95 ? 2.153 -10.780 -15.453 1.00 95.88 95 LYS A CA 1
ATOM 757 C C . LYS A 1 95 ? 2.557 -12.154 -14.924 1.00 95.88 95 LYS A C 1
ATOM 759 O O . LYS A 1 95 ? 2.557 -13.111 -15.691 1.00 95.88 95 LYS A O 1
ATOM 764 N N . TRP A 1 96 ? 2.878 -12.257 -13.633 1.00 96.38 96 TRP A N 1
ATOM 765 C CA . TRP A 1 96 ? 3.462 -13.460 -13.032 1.00 96.38 96 TRP A CA 1
ATOM 766 C C . TRP A 1 96 ? 2.675 -13.899 -11.799 1.00 96.38 96 TRP A C 1
ATOM 768 O O . TRP A 1 96 ? 2.696 -13.230 -10.772 1.00 96.38 96 TRP A O 1
ATOM 778 N N . GLN A 1 97 ? 1.969 -15.028 -11.876 1.00 92.50 97 GLN A N 1
ATOM 779 C CA . GLN A 1 97 ? 1.137 -15.485 -10.753 1.00 92.50 97 GLN A CA 1
ATOM 780 C C . GLN A 1 97 ? 1.959 -16.051 -9.586 1.00 92.50 97 GLN A C 1
ATOM 782 O O . GLN A 1 97 ? 1.595 -15.840 -8.434 1.00 92.50 97 GLN A O 1
ATOM 787 N N . GLY A 1 98 ? 3.050 -16.767 -9.873 1.00 93.94 98 GLY A N 1
ATOM 788 C CA . GLY A 1 98 ? 3.935 -17.327 -8.850 1.00 93.94 98 GLY A CA 1
ATOM 789 C C . GLY A 1 98 ? 4.998 -16.333 -8.386 1.00 93.94 98 GLY A C 1
ATOM 790 O O . GLY A 1 98 ? 5.376 -15.435 -9.131 1.00 93.94 98 GLY A O 1
ATOM 791 N N . HIS A 1 99 ? 5.519 -16.523 -7.173 1.00 95.81 99 HIS A N 1
ATOM 792 C CA . HIS A 1 99 ? 6.695 -15.804 -6.661 1.00 95.81 99 HIS A CA 1
ATOM 793 C C . HIS A 1 99 ? 7.983 -16.431 -7.207 1.00 95.81 99 HIS A C 1
ATOM 795 O O . HIS A 1 99 ? 8.756 -17.045 -6.477 1.00 95.81 99 HIS A O 1
ATOM 801 N N . ASP A 1 100 ? 8.161 -16.352 -8.524 1.00 96.06 100 ASP A N 1
ATOM 802 C CA . ASP A 1 100 ? 9.364 -16.808 -9.214 1.00 96.06 100 ASP A CA 1
ATOM 803 C C . ASP A 1 100 ? 10.274 -15.633 -9.610 1.00 96.06 100 ASP A C 1
ATOM 805 O O . ASP A 1 100 ? 9.973 -14.459 -9.391 1.00 96.06 100 ASP A O 1
ATOM 809 N N . SER A 1 101 ? 11.406 -15.946 -10.243 1.00 97.69 101 SER A N 1
ATOM 810 C CA . SER A 1 101 ? 12.354 -14.917 -10.686 1.00 97.69 101 SER A CA 1
ATOM 811 C C . SER A 1 101 ? 11.754 -13.902 -11.676 1.00 97.69 101 SER A C 1
ATOM 813 O O . SER A 1 101 ? 12.272 -12.795 -11.807 1.00 97.69 101 SER A O 1
ATOM 815 N N . GLY A 1 102 ? 10.702 -14.266 -12.418 1.00 98.00 102 GLY A N 1
ATOM 816 C CA . GLY A 1 102 ? 9.979 -13.361 -13.310 1.00 98.00 102 GLY A CA 1
ATOM 817 C C . GLY A 1 102 ? 9.182 -12.328 -12.527 1.00 98.00 102 GLY A C 1
ATOM 818 O O . GLY A 1 102 ? 9.294 -11.134 -12.815 1.00 98.00 102 GLY A O 1
ATOM 819 N N . HIS A 1 103 ? 8.459 -12.776 -11.499 1.00 98.19 103 HIS A N 1
ATOM 820 C CA . HIS A 1 103 ? 7.754 -11.899 -10.562 1.00 98.19 103 HIS A CA 1
ATOM 821 C C . HIS A 1 103 ? 8.703 -10.929 -9.857 1.00 98.19 103 HIS A C 1
ATOM 823 O O . HIS A 1 103 ? 8.459 -9.724 -9.876 1.00 98.19 103 HIS A O 1
ATOM 829 N N . GLU A 1 104 ? 9.828 -11.419 -9.332 1.00 98.19 104 GLU A N 1
ATOM 830 C CA . GLU A 1 104 ? 10.811 -10.575 -8.641 1.00 98.19 104 GLU A CA 1
ATOM 831 C C . GLU A 1 104 ? 11.416 -9.507 -9.561 1.00 98.19 104 GLU A C 1
ATOM 833 O O . GLU A 1 104 ? 11.539 -8.344 -9.166 1.00 98.19 104 GLU A O 1
ATOM 838 N N . ARG A 1 105 ? 11.759 -9.871 -10.806 1.00 98.44 105 ARG A N 1
ATOM 839 C CA . ARG A 1 105 ? 12.264 -8.911 -11.800 1.00 98.44 105 ARG A CA 1
ATOM 840 C C . ARG A 1 105 ? 11.221 -7.857 -12.154 1.00 98.44 105 ARG A C 1
ATOM 842 O O . ARG A 1 105 ? 11.568 -6.685 -12.267 1.00 98.44 105 ARG A O 1
ATOM 849 N N . GLU A 1 106 ? 9.962 -8.253 -12.329 1.00 98.44 106 GLU A N 1
ATOM 850 C CA . GLU A 1 106 ? 8.880 -7.316 -12.643 1.00 98.44 106 GLU A CA 1
ATOM 851 C C . GLU A 1 106 ? 8.606 -6.366 -11.470 1.00 98.44 106 GLU A C 1
ATOM 853 O O . GLU A 1 106 ? 8.502 -5.160 -11.679 1.00 98.44 106 GLU A O 1
ATOM 858 N N . LEU A 1 107 ? 8.566 -6.879 -10.235 1.00 98.50 107 LEU A N 1
ATOM 859 C CA . LEU A 1 107 ? 8.445 -6.067 -9.023 1.00 98.50 107 LEU A CA 1
ATOM 860 C C . LEU A 1 107 ? 9.559 -5.019 -8.960 1.00 98.50 107 LEU A C 1
ATOM 862 O O . LEU A 1 107 ? 9.271 -3.840 -8.765 1.00 98.50 107 LEU A O 1
ATOM 866 N N . GLN A 1 108 ? 10.819 -5.426 -9.153 1.00 98.56 108 GLN A N 1
ATOM 867 C CA . GLN A 1 108 ? 11.960 -4.506 -9.148 1.00 98.56 108 GLN A CA 1
ATOM 868 C C . GLN A 1 108 ? 11.861 -3.467 -10.271 1.00 98.56 108 GLN A C 1
ATOM 870 O O . GLN A 1 108 ? 12.104 -2.285 -10.034 1.00 98.56 108 GLN A O 1
ATOM 875 N N . ALA A 1 109 ? 11.459 -3.880 -11.477 1.00 98.62 109 ALA A N 1
ATOM 876 C CA . ALA A 1 109 ? 11.276 -2.971 -12.604 1.00 98.62 109 ALA A CA 1
ATOM 877 C C . ALA A 1 109 ? 10.189 -1.921 -12.323 1.00 98.62 109 ALA A C 1
ATOM 879 O O . ALA A 1 109 ? 10.418 -0.734 -12.552 1.00 98.62 109 ALA A O 1
ATOM 880 N N . LEU A 1 110 ? 9.044 -2.333 -11.768 1.00 98.69 110 LEU A N 1
ATOM 881 C CA . LEU A 1 110 ? 7.978 -1.428 -11.326 1.00 98.69 110 LEU A CA 1
ATOM 882 C C . LEU A 1 110 ? 8.483 -0.478 -10.234 1.00 98.69 110 LEU A C 1
ATOM 884 O O . LEU A 1 110 ? 8.281 0.733 -10.330 1.00 98.69 110 LEU A O 1
ATOM 888 N N . ALA A 1 111 ? 9.191 -1.015 -9.238 1.00 98.69 111 ALA A N 1
ATOM 889 C CA . ALA A 1 111 ? 9.717 -0.245 -8.121 1.00 98.69 111 ALA A CA 1
ATOM 890 C C . ALA A 1 111 ? 10.741 0.809 -8.561 1.00 98.69 111 ALA A C 1
ATOM 892 O O . ALA A 1 111 ? 10.758 1.895 -7.994 1.00 98.69 111 ALA A O 1
ATOM 893 N N . VAL A 1 112 ? 11.571 0.534 -9.569 1.00 98.62 112 VAL A N 1
ATOM 894 C CA . VAL A 1 112 ? 12.500 1.525 -10.135 1.00 98.62 112 VAL A CA 1
ATOM 895 C C . VAL A 1 112 ? 11.754 2.530 -11.011 1.00 98.62 112 VAL A C 1
ATOM 897 O O . VAL A 1 112 ? 11.982 3.732 -10.898 1.00 98.62 112 VAL A O 1
ATOM 900 N N . HIS A 1 113 ? 10.837 2.058 -11.857 1.00 98.56 113 HIS A N 1
ATOM 901 C CA . HIS A 1 113 ? 10.114 2.903 -12.805 1.00 98.56 113 HIS A CA 1
ATOM 902 C C . HIS A 1 113 ? 9.277 3.990 -12.117 1.00 98.56 113 HIS A C 1
ATOM 904 O O . HIS A 1 113 ? 9.297 5.143 -12.547 1.00 98.56 113 HIS A O 1
ATOM 910 N N . PHE A 1 114 ? 8.571 3.645 -11.037 1.00 98.62 114 PHE A N 1
ATOM 911 C CA . PHE A 1 114 ? 7.704 4.578 -10.313 1.00 98.62 114 PHE A CA 1
ATOM 912 C C . PHE A 1 114 ? 8.398 5.300 -9.147 1.00 98.62 114 PHE A C 1
ATOM 914 O O . PHE A 1 114 ? 7.783 6.164 -8.517 1.00 98.62 114 PHE A O 1
ATOM 921 N N . MET A 1 115 ? 9.683 5.028 -8.885 1.00 98.31 115 MET A N 1
ATOM 922 C CA . MET A 1 115 ? 10.424 5.644 -7.778 1.00 98.31 115 MET A CA 1
ATOM 923 C C . MET A 1 115 ? 10.432 7.178 -7.823 1.00 98.31 115 MET A C 1
ATOM 925 O O . MET A 1 115 ? 10.200 7.779 -6.774 1.00 98.31 115 MET A O 1
ATOM 929 N N . PRO A 1 116 ? 10.602 7.840 -8.988 1.00 98.06 116 PRO A N 1
ATOM 930 C CA . PRO A 1 116 ? 10.531 9.300 -9.045 1.00 98.06 116 PRO A CA 1
ATOM 931 C C . PRO A 1 116 ? 9.176 9.849 -8.574 1.00 98.06 116 PRO A C 1
ATOM 933 O O . PRO A 1 116 ? 9.121 10.861 -7.884 1.00 98.06 116 PRO A O 1
ATOM 936 N N . ARG A 1 117 ? 8.072 9.146 -8.870 1.00 98.06 117 ARG A N 1
ATOM 937 C CA . ARG A 1 117 ? 6.725 9.535 -8.418 1.00 98.06 117 ARG A CA 1
ATOM 938 C C . ARG A 1 117 ? 6.531 9.324 -6.924 1.00 98.06 117 ARG A C 1
ATOM 940 O O . ARG A 1 117 ? 5.849 10.117 -6.283 1.00 98.06 117 ARG A O 1
ATOM 947 N N . LEU A 1 118 ? 7.133 8.276 -6.360 1.00 97.69 118 LEU A N 1
ATOM 948 C CA . LEU A 1 118 ? 7.176 8.114 -4.910 1.00 97.69 118 LEU A CA 1
ATOM 949 C C . LEU A 1 118 ? 7.952 9.268 -4.268 1.00 97.69 118 LEU A C 1
ATOM 951 O O . LEU A 1 118 ? 7.458 9.849 -3.310 1.00 97.69 118 LEU A O 1
ATOM 955 N N . GLN A 1 119 ? 9.122 9.626 -4.800 1.00 96.94 119 GLN A N 1
ATOM 956 C CA . GLN A 1 119 ? 9.931 10.723 -4.269 1.00 96.94 119 GLN A CA 1
ATOM 957 C C . GLN A 1 119 ? 9.145 12.044 -4.236 1.00 96.94 119 GLN A C 1
ATOM 959 O O . GLN A 1 119 ? 9.078 12.675 -3.183 1.00 96.94 119 GLN A O 1
ATOM 964 N N . GLU A 1 120 ? 8.444 12.385 -5.323 1.00 96.31 120 GLU A N 1
ATOM 965 C CA . GLU A 1 120 ? 7.535 13.543 -5.371 1.00 96.31 120 GLU A CA 1
ATOM 966 C C . GLU A 1 120 ? 6.487 13.515 -4.237 1.00 96.31 120 GLU A C 1
ATOM 968 O O . GLU A 1 120 ? 6.156 14.555 -3.671 1.00 96.31 120 GLU A O 1
ATOM 973 N N . LEU A 1 121 ? 5.948 12.341 -3.878 1.00 95.81 121 LEU A N 1
ATOM 974 C CA . LEU A 1 121 ? 4.984 12.203 -2.775 1.00 95.81 121 LEU A CA 1
ATOM 975 C C . LEU A 1 121 ? 5.622 12.310 -1.386 1.00 95.81 121 LEU A C 1
ATOM 977 O O . LEU A 1 121 ? 4.959 12.777 -0.456 1.00 95.81 121 LEU A O 1
ATOM 981 N N . LEU A 1 122 ? 6.859 11.838 -1.229 1.00 94.88 122 LEU A N 1
ATOM 982 C CA . LEU A 1 122 ? 7.590 11.866 0.041 1.00 94.88 122 LEU A CA 1
ATOM 983 C C . LEU A 1 122 ? 8.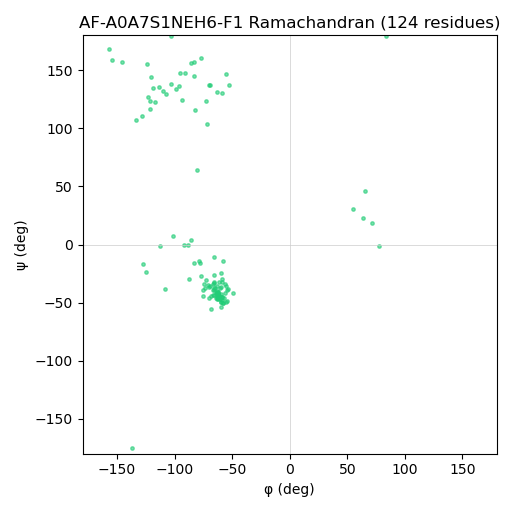053 13.279 0.407 1.00 94.88 122 LEU A C 1
ATOM 985 O O . LEU A 1 122 ? 8.139 13.594 1.592 1.00 94.88 122 LEU A O 1
ATOM 989 N N . GLU A 1 123 ? 8.328 14.102 -0.603 1.00 93.62 123 GLU A N 1
ATOM 990 C CA . GLU A 1 123 ? 8.744 15.500 -0.456 1.00 93.62 123 GLU A CA 1
ATOM 991 C C . GLU A 1 123 ? 7.564 16.461 -0.267 1.00 93.62 123 GLU A C 1
ATOM 993 O O . GLU A 1 123 ? 7.752 17.591 0.179 1.00 93.62 123 GLU A O 1
ATOM 998 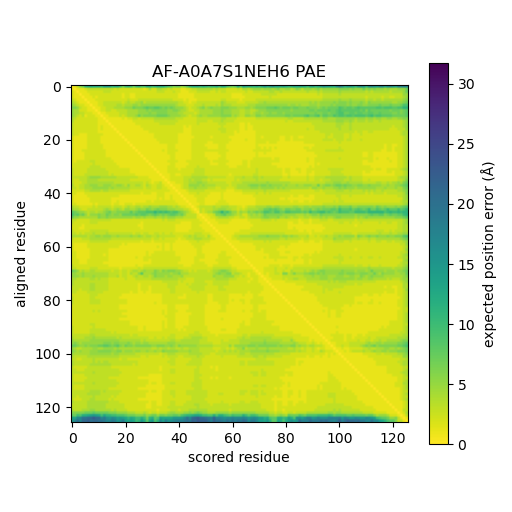N N . ARG A 1 124 ? 6.334 16.029 -0.575 1.00 86.06 124 ARG A N 1
ATOM 999 C CA . ARG A 1 124 ? 5.137 16.814 -0.254 1.00 86.06 124 ARG A CA 1
ATOM 1000 C C . ARG A 1 124 ? 5.011 16.975 1.256 1.00 86.06 124 ARG A C 1
ATOM 1002 O O . ARG A 1 124 ? 5.059 15.990 1.992 1.00 86.06 124 ARG A O 1
ATOM 1009 N N . ASP A 1 125 ? 4.788 18.221 1.660 1.00 68.69 125 ASP A N 1
ATOM 1010 C CA . ASP A 1 125 ? 4.596 18.655 3.046 1.00 68.69 125 ASP A CA 1
ATOM 1011 C C . ASP A 1 125 ? 5.867 18.614 3.925 1.00 68.69 125 ASP A C 1
ATOM 1013 O O . ASP A 1 125 ? 5.756 18.633 5.154 1.00 68.69 125 ASP A O 1
ATOM 1017 N N . LEU A 1 126 ? 7.060 18.576 3.306 1.00 58.91 126 LEU A N 1
ATOM 1018 C CA . LEU A 1 126 ? 8.341 18.936 3.941 1.00 58.91 126 LEU A CA 1
ATOM 1019 C C . LEU A 1 126 ? 8.586 20.453 3.933 1.00 58.91 126 LEU A C 1
ATOM 1021 O O . LEU A 1 126 ? 8.133 21.132 2.981 1.00 58.91 126 LEU A O 1
#

Mean predicted aligned error: 2.8 Å

Nearest PDB structures (foldseek):
  5xbn-assembly1_A  TM=6.307E-01  e=5.318E-03  Saccharomyces cerevisiae FostersO
  4fca-assembly1_A  TM=3.920E-01  e=4.194E-01  Bacillus 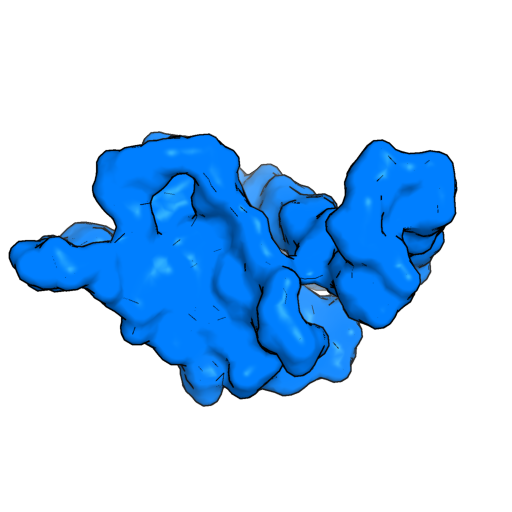anthracis str. Ames
  8slm-assembly1_A-2  TM=3.145E-01  e=5.612E-01  Deinococcus geothermalis DSM 11300

pLDDT: mean 95.77, std 5.0, range [58.91, 98.69]

Organism: NCBI:txid73025